Protein AF-A0A378ADL4-F1 (afdb_monomer)

InterPro domains:
  IPR013317 Chromosomal replication initiator protein DnaA, ATPAse domain [PF00308] (56-100)
  IPR027417 P-loop containing nucleoside triphosphate hydrolase [G3DSA:3.40.50.300] (43-100)

Secondary structure (DSSP, 8-state):
----PPPPP-----------------------------SSTTSPPPSS--------TT--SSSS---TTTHHHHHHHHHHHHSTTTSSSS-----STT--

Foldseek 3Di:
DDDDDDDDDDDDDDDDDDDDDDDDDDPPPDDDDPDPDPDPPPDPDPPDPPDDDPDDPCPDLVNDDDDPLCPVVSVQVVVCVVPPPPPPVVPDDDDDPPSD

Structure (mmCIF, N/CA/C/O backbone):
data_AF-A0A378ADL4-F1
#
_entry.id   AF-A0A378ADL4-F1
#
loop_
_atom_site.group_PDB
_atom_site.id
_atom_site.type_symbol
_atom_site.label_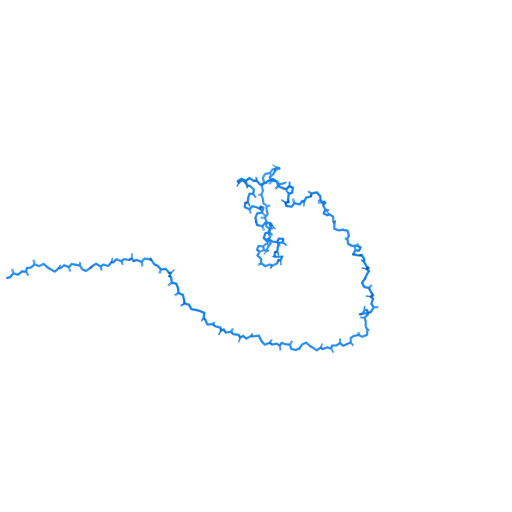atom_id
_atom_site.label_alt_id
_atom_site.label_comp_id
_atom_site.label_asym_id
_atom_site.label_entity_id
_atom_site.label_seq_id
_atom_site.pdbx_PDB_ins_code
_atom_site.Cartn_x
_atom_site.Cartn_y
_atom_site.Cartn_z
_atom_site.occupancy
_atom_site.B_iso_or_equiv
_atom_site.auth_seq_id
_atom_site.auth_comp_id
_atom_site.auth_asym_id
_atom_site.auth_atom_id
_atom_site.pdbx_PDB_model_num
ATOM 1 N N . MET A 1 1 ? -56.523 39.304 -37.766 1.00 47.41 1 MET A N 1
ATOM 2 C CA . MET A 1 1 ? -55.157 39.839 -37.954 1.00 47.41 1 MET A CA 1
ATOM 3 C C . MET A 1 1 ? -54.381 39.583 -36.670 1.00 47.41 1 MET A C 1
ATOM 5 O O . MET A 1 1 ? -54.644 40.254 -35.684 1.00 47.41 1 MET A O 1
ATOM 9 N N . GLY A 1 2 ? -53.542 38.545 -36.632 1.00 49.19 2 GLY A N 1
ATOM 10 C CA . GLY A 1 2 ? -52.842 38.108 -35.419 1.00 49.19 2 GLY A CA 1
ATOM 11 C C . GLY A 1 2 ? -51.339 38.087 -35.657 1.00 49.19 2 GLY A C 1
ATOM 12 O O . GLY A 1 2 ? -50.860 37.301 -36.467 1.00 49.19 2 GLY A O 1
ATOM 13 N N . ALA A 1 3 ? -50.613 38.971 -34.979 1.00 49.06 3 ALA A N 1
ATOM 14 C CA . ALA A 1 3 ? -49.160 39.042 -35.022 1.00 49.06 3 ALA A CA 1
ATOM 15 C C . ALA A 1 3 ? -48.575 38.484 -33.720 1.00 49.06 3 ALA A C 1
ATOM 17 O O . ALA A 1 3 ? -48.852 39.025 -32.649 1.00 49.06 3 ALA A O 1
ATOM 18 N N . LYS A 1 4 ? -47.779 37.413 -33.846 1.00 54.12 4 LYS A N 1
ATOM 19 C CA . LYS A 1 4 ? -46.604 37.041 -33.029 1.00 54.12 4 LYS A CA 1
ATOM 20 C C . LYS A 1 4 ? -46.105 35.653 -33.476 1.00 54.12 4 LYS A C 1
ATOM 22 O O . LYS A 1 4 ? -46.796 34.671 -33.212 1.00 54.12 4 LYS A O 1
ATOM 27 N N . PRO A 1 5 ? -44.936 35.527 -34.129 1.00 53.88 5 PRO A N 1
ATOM 28 C CA . PRO A 1 5 ? -44.301 34.227 -34.308 1.00 53.88 5 PRO A CA 1
ATOM 29 C C . PRO A 1 5 ? -43.555 33.836 -33.023 1.00 53.88 5 PRO A C 1
ATOM 31 O O . PRO A 1 5 ? -42.659 34.542 -32.560 1.00 53.88 5 PRO A O 1
ATOM 34 N N . ALA A 1 6 ? -43.973 32.719 -32.426 1.00 45.88 6 ALA A N 1
ATOM 35 C CA . ALA A 1 6 ? -43.337 32.106 -31.270 1.00 45.88 6 ALA A CA 1
ATOM 36 C C . ALA A 1 6 ? -41.986 31.492 -31.672 1.00 45.88 6 ALA A C 1
ATOM 38 O O . ALA A 1 6 ? -41.913 30.668 -32.582 1.00 45.88 6 ALA A O 1
ATOM 39 N N . SER A 1 7 ? -40.927 31.916 -30.982 1.00 51.62 7 SER A N 1
ATOM 40 C CA . SER A 1 7 ? -39.570 31.392 -31.129 1.00 51.62 7 SER A CA 1
ATOM 41 C C . SER A 1 7 ? -39.494 29.957 -30.601 1.00 51.62 7 SER A C 1
ATOM 43 O O . SER A 1 7 ? -39.925 29.660 -29.485 1.00 51.62 7 SER A O 1
ATOM 45 N N . SER A 1 8 ? -38.978 29.069 -31.445 1.00 49.75 8 SER A N 1
ATOM 46 C CA . SER A 1 8 ? -38.854 27.631 -31.237 1.00 49.75 8 SER A CA 1
ATOM 47 C C . SER A 1 8 ? -37.818 27.284 -30.165 1.00 49.75 8 SER A C 1
ATOM 49 O O . SER A 1 8 ? -36.668 27.715 -30.220 1.00 49.75 8 SER A O 1
ATOM 51 N N . LEU A 1 9 ? -38.243 26.445 -29.223 1.00 46.03 9 LEU A N 1
ATOM 52 C CA . LEU A 1 9 ? -37.463 25.839 -28.147 1.00 46.03 9 LEU A CA 1
ATOM 53 C C . LEU A 1 9 ? -36.319 24.967 -28.691 1.00 46.03 9 LEU A C 1
ATOM 55 O O . LEU A 1 9 ? -36.570 23.939 -29.315 1.00 46.03 9 LEU A O 1
ATOM 59 N N . GLN A 1 10 ? -35.075 25.309 -28.356 1.00 43.53 10 GLN A N 1
ATOM 60 C CA . GLN A 1 10 ? -33.935 24.397 -28.448 1.00 43.53 10 GLN A CA 1
ATOM 61 C C . GLN A 1 10 ? -33.512 24.034 -27.022 1.00 43.53 10 GLN A C 1
ATOM 63 O O . GLN A 1 10 ? -32.861 24.801 -26.318 1.00 43.53 10 GLN A O 1
ATOM 68 N N . LYS A 1 11 ? -33.985 22.872 -26.561 1.00 44.44 11 LYS A N 1
ATOM 69 C CA . LYS A 1 11 ? -33.671 22.297 -25.251 1.00 44.44 11 LYS A CA 1
ATOM 70 C C . LYS A 1 11 ? -32.555 21.273 -25.454 1.00 44.44 11 LYS A C 1
ATOM 72 O O . LYS A 1 11 ? -32.805 20.184 -25.960 1.00 44.44 11 LYS A O 1
ATOM 77 N N . GLY A 1 12 ? -31.328 21.647 -25.096 1.00 38.25 12 GLY A N 1
ATOM 78 C CA . GLY A 1 12 ? -30.202 20.723 -25.000 1.00 38.25 12 GLY A CA 1
ATOM 79 C C . GLY A 1 12 ? -30.440 19.742 -23.857 1.00 38.25 12 GLY A C 1
ATOM 80 O O . GLY A 1 12 ? -30.403 20.127 -22.691 1.00 38.25 12 GLY A O 1
ATOM 81 N N . ALA A 1 13 ? -30.714 18.486 -24.199 1.00 41.16 13 ALA A N 1
ATOM 82 C CA . ALA A 1 13 ? -30.723 17.372 -23.266 1.00 41.16 13 ALA A CA 1
ATOM 83 C C . ALA A 1 13 ? -29.481 16.521 -23.537 1.00 41.16 13 ALA A C 1
ATOM 85 O O . ALA A 1 13 ? -29.357 15.865 -24.568 1.00 41.16 13 ALA A O 1
ATOM 86 N N . VAL A 1 14 ? -28.548 16.586 -22.595 1.00 44.19 14 VAL A N 1
ATOM 87 C CA . VAL A 1 14 ? -27.433 15.658 -22.454 1.00 44.19 14 VAL A CA 1
ATOM 88 C C . VAL A 1 14 ? -27.970 14.269 -22.109 1.00 44.19 14 VAL A C 1
ATOM 90 O O . VAL A 1 14 ? -28.747 14.103 -21.170 1.00 44.19 14 VAL A O 1
ATOM 93 N N . SER A 1 15 ? -27.565 13.265 -22.878 1.00 47.91 15 SER A N 1
ATOM 94 C CA . SER A 1 15 ? -27.685 11.840 -22.558 1.00 47.91 15 SER A CA 1
ATOM 95 C C . SER A 1 15 ? -26.719 11.068 -23.457 1.00 47.91 15 SER A C 1
ATOM 97 O O . SER A 1 15 ? -26.839 11.169 -24.675 1.00 47.91 15 SER A O 1
ATOM 99 N N . PRO A 1 16 ? -25.794 10.267 -22.911 1.00 50.41 16 PRO A N 1
ATOM 100 C CA . PRO A 1 16 ? -25.250 9.130 -23.628 1.00 50.41 16 PRO A CA 1
ATOM 101 C C . PRO A 1 16 ? -25.794 7.862 -22.969 1.00 50.41 16 PRO A C 1
ATOM 103 O O . PRO A 1 16 ? -25.335 7.451 -21.905 1.00 50.41 16 PRO A O 1
ATOM 106 N N . ALA A 1 17 ? -26.799 7.252 -23.592 1.00 41.16 17 ALA A N 1
ATOM 107 C CA . ALA A 1 17 ? -27.294 5.944 -23.196 1.00 41.16 17 ALA A CA 1
ATOM 108 C C . ALA A 1 17 ? -27.403 5.027 -24.420 1.00 41.16 17 ALA A C 1
ATOM 110 O O . ALA A 1 17 ? -28.134 5.316 -25.360 1.00 41.16 17 ALA A O 1
ATOM 111 N N . ALA A 1 18 ? -26.716 3.892 -24.288 1.00 38.91 18 ALA A N 1
ATOM 112 C CA . ALA A 1 18 ? -27.040 2.580 -24.836 1.00 38.91 18 ALA A CA 1
ATOM 113 C C . ALA A 1 18 ? -26.661 2.217 -26.291 1.00 38.91 18 ALA A C 1
ATOM 115 O O . ALA A 1 18 ? -27.096 2.819 -27.263 1.00 38.91 18 ALA A O 1
ATOM 116 N N . ALA A 1 19 ? -25.985 1.059 -26.345 1.00 43.44 19 ALA A N 1
ATOM 117 C CA . ALA A 1 19 ? -26.084 -0.011 -27.340 1.00 43.44 19 ALA A CA 1
ATOM 118 C C . ALA A 1 19 ? -25.321 0.135 -28.670 1.00 43.44 19 ALA A C 1
ATOM 120 O O . ALA A 1 19 ? -25.795 0.747 -29.616 1.00 43.44 19 ALA A O 1
ATOM 121 N N . ALA A 1 20 ? -24.194 -0.577 -28.791 1.00 42.41 20 ALA A N 1
ATOM 122 C CA . ALA A 1 20 ? -24.121 -1.835 -29.552 1.00 42.41 20 ALA A CA 1
ATOM 123 C C . ALA A 1 20 ? -22.656 -2.277 -29.732 1.00 42.41 20 ALA A C 1
ATOM 125 O O . ALA A 1 20 ? -21.795 -1.507 -30.148 1.00 42.41 20 ALA A O 1
ATOM 126 N N . ILE A 1 21 ? -22.393 -3.546 -29.431 1.00 52.06 21 ILE A N 1
ATOM 127 C CA . ILE A 1 21 ? -21.163 -4.259 -29.783 1.00 52.06 21 ILE A CA 1
ATOM 128 C C . ILE A 1 21 ? -21.200 -4.518 -31.298 1.00 52.06 21 ILE A C 1
ATOM 130 O O . ILE A 1 21 ? -22.230 -4.984 -31.788 1.00 52.06 21 ILE A O 1
ATOM 134 N N . PRO A 1 22 ? -20.083 -4.348 -32.023 1.00 49.38 22 PRO A N 1
ATOM 135 C CA . PRO A 1 22 ? -19.780 -5.319 -33.062 1.00 49.38 22 PRO A CA 1
ATOM 136 C C . PRO A 1 22 ? -18.478 -6.054 -32.746 1.00 49.38 22 PRO A C 1
ATOM 138 O O . PRO A 1 22 ? -17.411 -5.474 -32.551 1.00 49.38 22 PRO A O 1
ATOM 141 N N . ALA A 1 23 ? -18.613 -7.376 -32.690 1.00 52.91 23 ALA A N 1
ATOM 142 C CA . ALA A 1 23 ? -17.522 -8.321 -32.692 1.00 52.91 23 ALA A CA 1
ATOM 143 C C . ALA A 1 23 ? -16.685 -8.132 -33.966 1.00 52.91 23 ALA A C 1
ATOM 145 O O . ALA A 1 23 ? -17.196 -8.268 -35.074 1.00 52.91 23 ALA A O 1
ATOM 146 N N . ALA A 1 24 ? -15.393 -7.865 -33.802 1.00 52.28 24 ALA A N 1
ATOM 147 C CA . ALA A 1 24 ? -14.403 -8.051 -34.854 1.00 52.28 24 ALA A CA 1
ATOM 148 C C . ALA A 1 24 ? -13.246 -8.868 -34.273 1.00 52.28 24 ALA A C 1
ATOM 150 O O . ALA A 1 24 ? -12.279 -8.355 -33.714 1.00 52.28 24 ALA A O 1
ATOM 151 N N . GLN A 1 25 ? -13.427 -10.183 -34.360 1.00 56.72 25 GLN A N 1
ATOM 152 C CA . GLN A 1 25 ? -12.430 -11.205 -34.097 1.00 56.72 25 GLN A CA 1
ATOM 153 C C . GLN A 1 25 ? -11.377 -11.165 -35.209 1.00 56.72 25 GLN A C 1
ATOM 155 O O . GLN A 1 25 ? -11.706 -11.432 -36.360 1.00 56.72 25 GLN A O 1
ATOM 160 N N . VAL A 1 26 ? -10.111 -10.923 -34.867 1.00 51.75 26 VAL A N 1
ATOM 161 C CA . VAL A 1 26 ? -8.972 -11.392 -35.673 1.00 51.75 26 VAL A CA 1
ATOM 162 C C . VAL A 1 26 ? -7.890 -11.892 -34.717 1.00 51.75 26 VAL A C 1
ATOM 164 O O . VAL A 1 26 ? -6.888 -11.232 -34.460 1.00 51.75 26 VAL A O 1
ATOM 167 N N . GLN A 1 27 ? -8.112 -13.074 -34.143 1.00 54.44 27 GLN A N 1
ATOM 168 C CA . GLN A 1 27 ? -7.020 -13.872 -33.591 1.00 54.44 27 GLN A CA 1
ATOM 169 C C . GLN A 1 27 ? -6.437 -14.694 -34.739 1.00 54.44 27 GLN A C 1
ATOM 171 O O . GLN A 1 27 ? -6.874 -15.810 -35.010 1.00 54.44 27 GLN A O 1
ATOM 176 N N . THR A 1 28 ? -5.450 -14.136 -35.438 1.00 51.06 28 THR A N 1
ATOM 177 C CA . THR A 1 28 ? -4.555 -14.949 -36.265 1.00 51.06 28 THR A CA 1
ATOM 178 C C . THR A 1 28 ? -3.705 -15.778 -35.312 1.00 51.06 28 THR A C 1
ATOM 180 O O . THR A 1 28 ? -2.736 -15.288 -34.731 1.00 51.06 28 THR A O 1
ATOM 183 N N . ALA A 1 29 ? -4.099 -17.034 -35.115 1.00 58.75 29 ALA A N 1
ATOM 184 C CA . ALA A 1 29 ? -3.297 -18.024 -34.418 1.00 58.75 29 ALA A CA 1
ATOM 185 C C . ALA A 1 29 ? -1.978 -18.215 -35.181 1.00 58.75 29 ALA A C 1
ATOM 187 O O . ALA A 1 29 ? -1.930 -18.840 -36.241 1.00 58.75 29 ALA A O 1
ATOM 188 N N . ARG A 1 30 ? -0.886 -17.655 -34.654 1.00 57.56 30 ARG A N 1
ATOM 189 C CA . ARG A 1 30 ? 0.460 -17.974 -35.126 1.00 57.56 30 ARG A CA 1
ATOM 190 C C . ARG A 1 30 ? 0.826 -19.336 -34.550 1.00 57.56 30 ARG A C 1
ATOM 192 O O . ARG A 1 30 ? 1.172 -19.433 -33.377 1.00 57.56 30 ARG A O 1
ATOM 199 N N . ALA A 1 31 ? 0.723 -20.380 -35.370 1.00 59.34 31 ALA A N 1
ATOM 200 C CA . ALA A 1 31 ? 1.250 -21.698 -35.044 1.00 59.34 31 ALA A CA 1
ATOM 201 C C . ALA A 1 31 ? 2.739 -21.563 -34.681 1.00 59.34 31 ALA A C 1
ATOM 203 O O . ALA A 1 31 ? 3.561 -21.163 -35.508 1.00 59.34 31 ALA A O 1
ATOM 204 N N . ALA A 1 32 ? 3.069 -21.826 -33.418 1.00 62.03 32 ALA A N 1
ATOM 205 C CA . ALA A 1 32 ? 4.447 -21.898 -32.960 1.00 62.03 32 ALA A CA 1
ATOM 206 C C . ALA A 1 32 ? 5.061 -23.215 -33.467 1.00 62.03 32 ALA A C 1
ATOM 208 O O . ALA A 1 32 ? 4.426 -24.261 -33.322 1.00 62.03 32 ALA A O 1
ATOM 209 N N . PRO A 1 33 ? 6.268 -23.212 -34.061 1.00 58.88 33 PRO A N 1
ATOM 210 C CA . PRO A 1 33 ? 6.934 -24.455 -34.417 1.00 58.88 33 PRO A CA 1
ATOM 211 C C . PRO A 1 33 ? 7.349 -25.185 -33.134 1.00 58.88 33 PRO A C 1
ATOM 213 O O . PRO A 1 33 ? 8.119 -24.654 -32.332 1.00 58.88 33 PRO A O 1
ATOM 216 N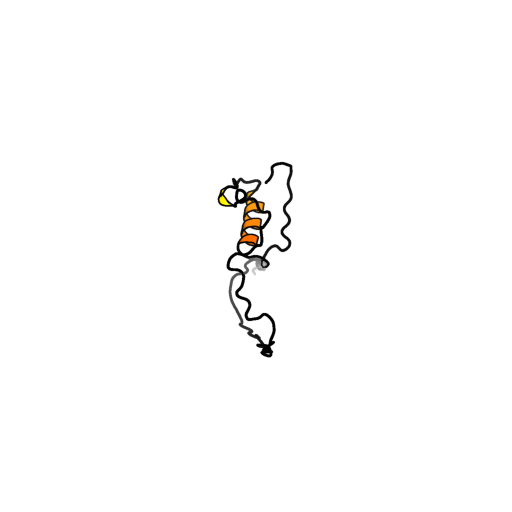 N . THR A 1 34 ? 6.852 -26.408 -32.938 1.00 59.88 34 THR A N 1
ATOM 217 C CA . THR A 1 34 ? 7.341 -27.313 -31.893 1.00 59.88 34 THR A CA 1
ATOM 218 C C . THR A 1 34 ? 8.754 -27.756 -32.256 1.00 59.88 34 THR A C 1
ATOM 220 O O . THR A 1 34 ? 8.968 -28.743 -32.954 1.00 59.88 34 THR A O 1
ATOM 223 N N . ILE A 1 35 ? 9.737 -26.992 -31.794 1.00 61.88 35 ILE A N 1
ATOM 224 C CA . ILE A 1 35 ? 11.131 -27.415 -31.757 1.00 61.88 35 ILE A CA 1
ATOM 225 C C . ILE A 1 35 ? 11.274 -28.265 -30.495 1.00 61.88 35 ILE A C 1
ATOM 227 O O . ILE A 1 35 ? 11.328 -27.731 -29.389 1.00 61.88 35 ILE A O 1
ATOM 231 N N . VAL A 1 36 ? 11.317 -29.589 -30.654 1.00 59.81 36 VAL A N 1
ATOM 232 C CA . VAL A 1 36 ? 11.722 -30.498 -29.574 1.00 59.81 36 VAL A CA 1
ATOM 233 C C . VAL A 1 36 ? 13.231 -30.337 -29.411 1.00 59.81 36 VAL A C 1
ATOM 235 O O . VAL A 1 36 ? 14.016 -30.877 -30.191 1.00 59.81 36 VAL A O 1
ATOM 238 N N . ARG A 1 37 ? 13.644 -29.507 -28.452 1.00 64.00 37 ARG A N 1
ATOM 239 C CA . ARG A 1 37 ? 15.056 -29.318 -28.113 1.00 64.00 37 ARG A CA 1
ATOM 240 C C . ARG A 1 37 ? 15.463 -30.472 -27.193 1.00 64.00 37 ARG A C 1
ATOM 242 O O . ARG A 1 37 ? 14.811 -30.676 -26.179 1.00 64.00 37 ARG A O 1
ATOM 249 N N . PRO A 1 38 ? 16.536 -31.224 -27.477 1.00 63.53 38 PRO A N 1
ATOM 250 C CA . PRO A 1 38 ? 17.131 -32.078 -26.463 1.00 63.53 38 PRO A CA 1
ATOM 251 C C . PRO A 1 38 ? 17.922 -31.165 -25.518 1.00 63.53 38 PRO A C 1
ATOM 253 O O . PRO A 1 38 ? 19.102 -30.902 -25.741 1.00 63.53 38 PRO A O 1
ATOM 256 N N . GLY A 1 39 ? 17.263 -30.592 -24.512 1.00 62.16 39 GLY A N 1
ATOM 257 C CA . GLY A 1 39 ? 17.932 -29.677 -23.590 1.00 62.16 39 GLY A CA 1
ATOM 258 C C . GLY A 1 39 ? 17.098 -29.365 -22.362 1.00 62.16 39 GLY A C 1
ATOM 259 O O . GLY A 1 39 ? 16.080 -28.714 -22.480 1.00 62.16 39 GLY A O 1
ATOM 260 N N . TRP A 1 40 ? 17.558 -29.803 -21.188 1.00 61.47 40 TRP A N 1
ATOM 261 C CA . TRP A 1 40 ? 17.062 -29.447 -19.844 1.00 61.47 40 TRP A CA 1
ATOM 262 C C . TRP A 1 40 ? 15.552 -29.595 -19.545 1.00 61.47 40 TRP A C 1
ATOM 264 O O . TRP A 1 40 ? 15.164 -29.434 -18.392 1.00 61.47 40 TRP A O 1
ATOM 274 N N . ASP A 1 41 ? 14.719 -29.997 -20.505 1.00 68.19 41 ASP A N 1
ATOM 275 C CA . ASP A 1 41 ? 13.262 -30.149 -20.359 1.00 68.19 41 ASP A CA 1
ATOM 276 C C . ASP A 1 41 ? 12.845 -31.340 -19.462 1.00 68.19 41 ASP A C 1
ATOM 278 O O . ASP A 1 41 ? 11.664 -31.537 -19.194 1.00 68.19 41 ASP A O 1
ATOM 282 N N . ASN A 1 42 ? 13.807 -32.138 -18.978 1.00 64.44 42 ASN A N 1
ATOM 283 C CA . ASN A 1 42 ? 13.595 -33.243 -18.033 1.00 64.44 42 ASN A CA 1
ATOM 284 C C . ASN A 1 42 ? 14.436 -33.072 -16.756 1.00 64.44 42 ASN A C 1
ATOM 286 O O . ASN A 1 42 ? 15.052 -34.011 -16.253 1.00 64.44 42 ASN A O 1
ATOM 290 N N . VAL A 1 4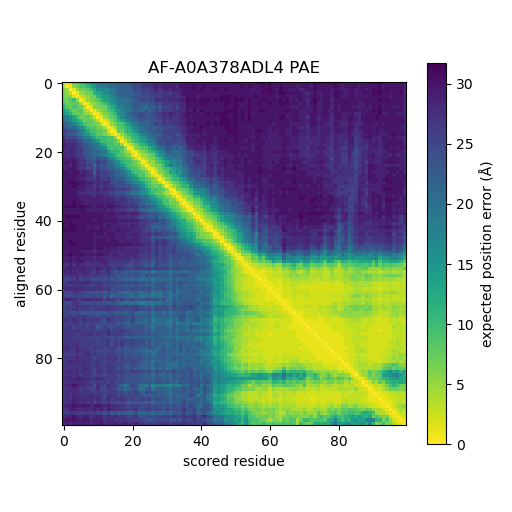3 ? 14.519 -31.841 -16.254 1.00 65.12 43 VAL A N 1
ATOM 291 C CA . VAL A 1 43 ? 14.927 -31.602 -14.869 1.00 65.12 43 VAL A CA 1
ATOM 292 C C . VAL A 1 43 ? 13.634 -31.439 -14.073 1.00 65.12 43 VAL A C 1
ATOM 294 O O . VAL A 1 43 ? 12.903 -30.480 -14.335 1.00 65.12 43 VAL A O 1
ATOM 297 N N . PRO A 1 44 ? 13.302 -32.349 -13.136 1.00 67.69 44 PRO A N 1
ATOM 298 C CA . PRO A 1 44 ? 12.213 -32.099 -12.208 1.00 67.69 44 PRO A CA 1
ATOM 299 C C . PRO A 1 44 ? 12.490 -30.751 -11.548 1.00 67.69 44 PRO A C 1
ATOM 301 O O . PRO A 1 44 ? 13.554 -30.567 -10.950 1.00 67.69 44 PRO A O 1
ATOM 304 N N . ALA A 1 45 ? 11.574 -29.794 -11.717 1.00 65.75 45 ALA A N 1
ATOM 305 C CA . ALA A 1 45 ? 11.663 -28.524 -11.017 1.00 65.75 45 ALA A CA 1
ATOM 306 C C . ALA A 1 45 ? 11.898 -28.839 -9.529 1.00 65.75 45 ALA A C 1
ATOM 308 O O . ALA A 1 45 ? 11.182 -29.693 -8.993 1.00 65.75 45 ALA A O 1
ATOM 309 N N . PRO A 1 46 ? 12.911 -28.238 -8.874 1.00 64.31 46 PRO A N 1
ATOM 310 C CA . PRO A 1 46 ? 13.123 -28.436 -7.449 1.00 64.31 46 PRO A CA 1
ATOM 311 C C . PRO A 1 46 ? 11.785 -28.268 -6.728 1.00 64.31 46 PRO A C 1
ATOM 313 O O . PRO A 1 46 ? 11.100 -27.268 -6.936 1.00 64.31 46 PRO A O 1
ATOM 316 N N . ALA A 1 47 ? 11.397 -29.268 -5.931 1.00 66.12 47 ALA A N 1
ATOM 317 C CA . ALA A 1 47 ? 10.080 -29.355 -5.289 1.00 66.12 47 ALA A CA 1
ATOM 318 C C . ALA A 1 47 ? 9.768 -28.175 -4.349 1.00 66.12 47 ALA A C 1
ATOM 320 O O . ALA A 1 47 ? 8.645 -28.025 -3.883 1.00 66.12 47 ALA A O 1
ATOM 321 N N . GLU A 1 48 ? 10.751 -27.318 -4.105 1.00 65.94 48 GLU A N 1
ATOM 322 C CA . GLU A 1 48 ? 10.633 -26.093 -3.346 1.00 65.94 48 GLU A CA 1
ATOM 323 C C . GLU A 1 48 ? 11.305 -24.984 -4.161 1.00 65.94 48 GLU A C 1
ATOM 325 O O . GLU A 1 48 ? 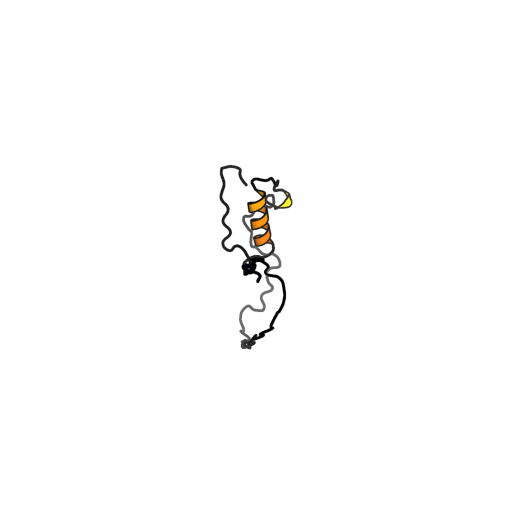12.482 -25.127 -4.522 1.00 65.94 48 GLU A O 1
ATOM 330 N N . PRO A 1 49 ? 10.625 -23.862 -4.452 1.00 63.66 49 PRO A N 1
ATOM 331 C CA . PRO A 1 49 ? 11.326 -22.699 -4.951 1.00 63.66 49 PRO A CA 1
ATOM 332 C C . PRO A 1 49 ? 12.343 -22.279 -3.883 1.00 63.66 49 PRO A C 1
ATOM 334 O O . PRO A 1 49 ? 11.992 -21.682 -2.868 1.00 63.66 49 PRO A O 1
ATOM 337 N N . THR A 1 50 ? 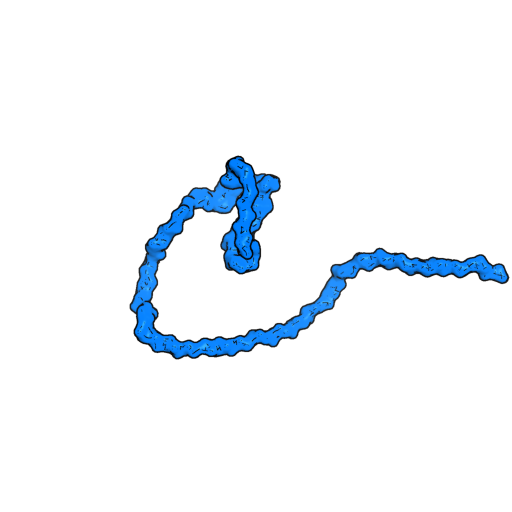13.634 -22.509 -4.131 1.00 66.50 50 THR A N 1
ATOM 338 C CA . THR A 1 50 ? 14.757 -21.911 -3.381 1.00 66.50 50 THR A CA 1
ATOM 339 C C . THR A 1 50 ? 14.842 -20.388 -3.581 1.00 66.50 50 THR A C 1
ATOM 341 O O . THR A 1 50 ? 15.896 -19.779 -3.415 1.00 66.50 50 THR A O 1
ATOM 344 N N . TYR A 1 51 ? 13.734 -19.744 -3.951 1.00 68.06 51 TYR A N 1
ATOM 345 C CA . TYR A 1 51 ? 13.596 -18.306 -4.044 1.00 68.06 51 TYR A CA 1
ATOM 346 C C . TYR A 1 51 ? 13.071 -17.774 -2.710 1.00 68.06 51 TYR A C 1
ATOM 348 O O . TYR A 1 51 ? 11.879 -17.815 -2.409 1.00 68.06 51 TYR A O 1
ATOM 356 N N . ARG A 1 52 ? 13.988 -17.268 -1.884 1.00 72.31 52 ARG A N 1
ATOM 357 C CA . ARG A 1 52 ? 13.644 -16.504 -0.683 1.00 72.31 52 ARG A CA 1
ATOM 358 C C . ARG A 1 52 ? 13.297 -15.079 -1.113 1.00 72.31 52 ARG A C 1
ATOM 360 O O . ARG A 1 52 ? 14.179 -14.239 -1.262 1.00 72.31 52 ARG A O 1
ATOM 367 N N . SER A 1 53 ? 12.014 -14.796 -1.318 1.00 75.62 53 SER A N 1
ATOM 368 C CA . SER A 1 53 ? 11.533 -13.419 -1.447 1.00 75.62 53 SER A CA 1
ATOM 369 C C . SER A 1 53 ? 11.821 -12.670 -0.140 1.00 75.62 53 SER A C 1
ATOM 371 O O . SER A 1 53 ? 11.371 -13.110 0.916 1.00 75.62 53 SER A O 1
ATOM 373 N N . ASN A 1 54 ? 12.544 -11.544 -0.184 1.00 85.75 54 ASN A N 1
ATOM 374 C CA . ASN A 1 54 ? 12.864 -10.702 0.985 1.00 85.75 54 ASN A CA 1
ATOM 375 C C . ASN A 1 54 ? 11.641 -9.905 1.502 1.00 85.75 54 ASN A C 1
ATOM 377 O O . ASN A 1 54 ? 11.741 -8.740 1.882 1.00 85.75 54 ASN A O 1
ATOM 381 N N . VAL A 1 55 ? 10.457 -10.512 1.448 1.00 87.06 55 VAL A N 1
ATOM 382 C CA . VAL A 1 55 ? 9.181 -9.925 1.848 1.00 87.06 55 VAL A CA 1
ATOM 383 C C . VAL A 1 55 ? 8.893 -10.347 3.281 1.00 87.06 55 VAL A C 1
ATOM 385 O O . VAL A 1 55 ? 8.975 -11.524 3.628 1.00 87.06 55 VAL A O 1
ATOM 388 N N . ASN A 1 56 ? 8.540 -9.382 4.126 1.00 88.44 56 ASN A N 1
ATOM 389 C CA . ASN A 1 56 ? 8.120 -9.671 5.487 1.00 88.44 56 ASN A CA 1
ATOM 390 C C . ASN A 1 56 ? 6.692 -10.234 5.483 1.00 88.44 56 ASN A C 1
ATOM 392 O O . ASN A 1 56 ? 5.756 -9.534 5.104 1.00 88.44 56 ASN A O 1
ATOM 396 N N . VAL A 1 57 ? 6.511 -11.459 5.981 1.00 89.38 57 VAL A N 1
ATOM 397 C CA . VAL A 1 57 ? 5.198 -12.131 6.062 1.00 89.38 57 VAL A CA 1
ATOM 398 C C . VAL A 1 57 ? 4.172 -11.387 6.920 1.00 89.38 57 VAL A C 1
ATOM 400 O O . VAL A 1 57 ? 2.981 -11.657 6.825 1.00 89.38 57 VAL A O 1
ATOM 403 N N . LYS A 1 58 ? 4.610 -10.440 7.759 1.00 90.94 58 LYS A N 1
ATOM 404 C CA . LYS A 1 58 ? 3.707 -9.602 8.561 1.00 90.94 58 LYS A CA 1
ATOM 405 C C . LYS A 1 58 ? 3.004 -8.521 7.735 1.00 90.94 58 LYS A C 1
ATOM 407 O O . LYS A 1 58 ? 1.956 -8.036 8.158 1.00 90.94 58 LYS A O 1
ATOM 412 N N . HIS A 1 59 ? 3.576 -8.128 6.595 1.00 90.44 59 HIS A N 1
ATOM 413 C CA . HIS A 1 59 ? 3.070 -7.040 5.758 1.00 90.44 59 HIS A CA 1
ATOM 414 C C . HIS A 1 59 ? 2.045 -7.587 4.758 1.00 90.44 59 HIS A C 1
ATOM 416 O O . HIS A 1 59 ? 2.335 -7.774 3.578 1.00 90.44 59 HIS A O 1
ATOM 422 N N . THR A 1 60 ? 0.843 -7.875 5.251 1.00 91.75 60 THR A N 1
ATOM 423 C CA . THR A 1 60 ? -0.299 -8.328 4.448 1.00 91.75 60 THR A CA 1
ATOM 424 C C . THR A 1 60 ? -1.370 -7.243 4.376 1.00 91.75 60 THR A C 1
ATOM 426 O O . THR A 1 60 ? -1.443 -6.362 5.232 1.00 91.75 60 THR A O 1
ATOM 429 N N . PHE A 1 61 ? -2.237 -7.316 3.364 1.00 91.94 61 PHE A N 1
ATOM 430 C CA . PHE A 1 61 ? -3.360 -6.383 3.229 1.00 91.94 61 PHE A CA 1
ATOM 431 C C . PHE A 1 61 ? -4.363 -6.484 4.386 1.00 91.94 61 PHE A C 1
ATOM 433 O O . PHE A 1 61 ? -5.012 -5.486 4.702 1.00 91.94 61 PHE A O 1
ATOM 440 N N . ASP A 1 62 ? -4.486 -7.659 5.007 1.00 92.56 62 ASP A N 1
ATOM 441 C CA . ASP A 1 62 ? -5.386 -7.914 6.139 1.00 92.56 62 ASP A CA 1
ATOM 442 C C . ASP A 1 62 ? -4.927 -7.213 7.422 1.00 92.56 62 ASP A C 1
ATOM 444 O O . ASP A 1 62 ? -5.750 -6.703 8.176 1.00 92.56 62 ASP A O 1
ATOM 448 N N . ASN A 1 63 ? -3.610 -7.125 7.642 1.00 92.25 63 ASN A N 1
ATOM 449 C CA . ASN A 1 63 ? -3.033 -6.446 8.806 1.00 92.25 63 ASN A CA 1
ATOM 450 C C . ASN A 1 63 ? -2.903 -4.925 8.613 1.00 92.25 63 ASN A C 1
ATOM 452 O O . ASN A 1 63 ? -2.512 -4.214 9.539 1.00 92.25 63 ASN A O 1
ATOM 456 N N . PHE A 1 64 ? -3.200 -4.415 7.416 1.00 92.31 64 PHE A N 1
ATOM 457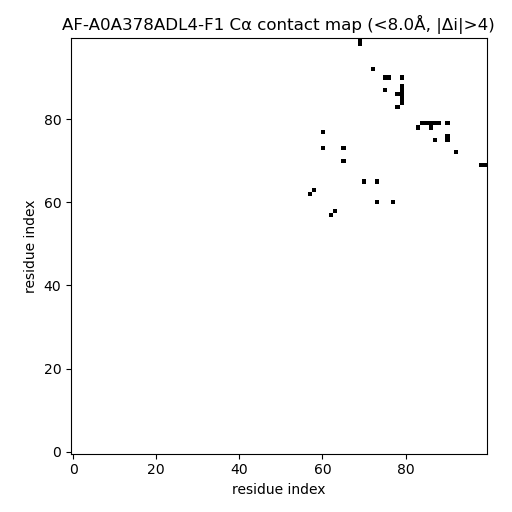 C CA . PHE A 1 64 ? -3.121 -2.994 7.109 1.00 92.31 64 PHE A CA 1
ATOM 458 C C . PHE A 1 64 ? -4.434 -2.289 7.461 1.00 92.31 64 PHE A C 1
ATOM 460 O O . PHE A 1 64 ? -5.470 -2.521 6.834 1.00 92.31 64 PHE A O 1
ATOM 467 N N . VAL A 1 65 ? -4.380 -1.402 8.456 1.00 92.25 65 VAL A N 1
ATOM 468 C CA . VAL A 1 65 ? -5.548 -0.643 8.916 1.00 92.25 65 VAL A CA 1
ATOM 469 C C . VAL A 1 65 ? -5.910 0.434 7.893 1.00 92.25 65 VAL A C 1
ATOM 471 O O . VAL A 1 65 ? -5.134 1.352 7.627 1.00 92.25 65 VAL A O 1
ATOM 474 N N . GLU A 1 66 ? -7.111 0.338 7.326 1.00 90.19 66 GLU A N 1
ATOM 475 C CA . GLU A 1 66 ? -7.640 1.320 6.379 1.00 90.19 66 GLU A CA 1
ATOM 476 C C . GLU A 1 66 ? -8.272 2.529 7.090 1.00 90.19 66 GLU A C 1
ATOM 478 O O . GLU A 1 66 ? -8.935 2.413 8.119 1.00 90.19 66 GLU A O 1
ATOM 483 N N . GLY A 1 67 ? -8.107 3.701 6.487 1.00 91.75 67 GLY A N 1
ATOM 484 C CA . GLY A 1 67 ? -8.784 4.944 6.811 1.00 91.75 67 GLY A CA 1
ATOM 485 C C . GLY A 1 67 ? -8.884 5.844 5.576 1.00 91.75 67 GLY A C 1
ATOM 486 O O . GLY A 1 67 ? -8.318 5.566 4.521 1.00 91.75 67 GLY A O 1
ATOM 487 N N . LYS A 1 68 ? -9.576 6.981 5.701 1.00 91.81 68 LYS A N 1
ATOM 488 C CA . LYS A 1 68 ? -9.848 7.890 4.565 1.00 91.81 68 LYS A CA 1
ATOM 489 C C . LYS A 1 68 ? -8.586 8.361 3.824 1.00 91.81 68 LYS A C 1
ATOM 491 O O . LYS A 1 68 ? -8.642 8.607 2.628 1.00 91.81 68 LYS A O 1
ATOM 496 N N . SER A 1 69 ? -7.462 8.482 4.533 1.00 90.62 69 SER A N 1
ATOM 497 C CA . SER A 1 69 ? -6.185 8.948 3.975 1.00 90.6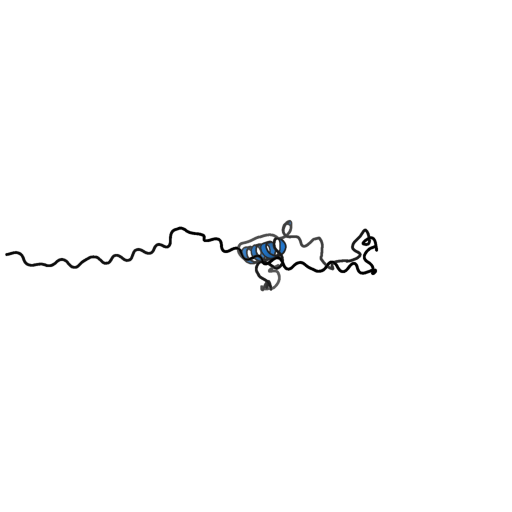2 69 SER A CA 1
ATOM 498 C C . SER A 1 69 ? -5.474 7.892 3.114 1.00 90.62 69 SER A C 1
ATOM 500 O O . SER A 1 69 ? -4.822 8.234 2.133 1.00 90.62 69 SER A O 1
ATOM 502 N N . ASN A 1 70 ? -5.609 6.602 3.449 1.00 93.25 70 ASN A N 1
ATOM 503 C CA . ASN A 1 70 ? -4.862 5.512 2.806 1.00 93.25 70 ASN A CA 1
ATOM 504 C C . ASN A 1 70 ? -5.742 4.583 1.947 1.00 93.25 70 ASN A C 1
ATOM 506 O O . ASN A 1 70 ? -5.208 3.736 1.231 1.00 93.25 70 ASN A O 1
ATOM 510 N N . GLN A 1 71 ? -7.068 4.762 1.973 1.00 93.56 71 GLN A N 1
ATOM 511 C CA . GLN A 1 71 ? -8.036 3.947 1.237 1.00 93.56 71 GLN A CA 1
ATOM 512 C C . GLN A 1 71 ? -7.706 3.851 -0.257 1.00 93.56 71 GLN A C 1
ATOM 514 O O . GLN A 1 71 ? -7.691 2.758 -0.819 1.00 93.56 71 GLN A O 1
ATOM 519 N N . LEU A 1 72 ? -7.387 4.982 -0.895 1.00 92.75 72 LEU A N 1
ATOM 520 C CA . LEU A 1 72 ? -7.061 5.006 -2.321 1.00 92.75 72 LEU A CA 1
ATOM 521 C C . LEU A 1 72 ? -5.782 4.210 -2.626 1.00 92.75 72 LEU A C 1
ATOM 523 O O . LEU A 1 72 ? -5.763 3.397 -3.548 1.00 92.75 72 LEU A O 1
ATOM 527 N N . ALA A 1 73 ? -4.732 4.413 -1.826 1.00 93.44 73 ALA A N 1
ATOM 528 C CA . ALA A 1 73 ? -3.459 3.710 -1.966 1.00 93.44 73 ALA A CA 1
ATOM 529 C C . ALA A 1 73 ? -3.620 2.194 -1.769 1.00 93.44 73 ALA A C 1
ATOM 531 O O . ALA A 1 73 ? -3.124 1.410 -2.579 1.00 93.44 73 ALA A O 1
ATOM 532 N N . ARG A 1 74 ? -4.365 1.780 -0.734 1.00 93.19 74 ARG A N 1
ATOM 533 C CA . ARG A 1 74 ? -4.658 0.371 -0.439 1.00 93.19 74 ARG A CA 1
ATOM 534 C C . ARG A 1 74 ? -5.437 -0.287 -1.575 1.00 93.19 74 ARG A C 1
ATOM 536 O O . ARG A 1 74 ? -5.067 -1.376 -2.004 1.00 93.19 74 ARG A O 1
ATOM 543 N N . ALA A 1 75 ? -6.479 0.376 -2.079 1.00 93.06 75 ALA A N 1
ATOM 544 C CA . ALA A 1 75 ? -7.296 -0.137 -3.175 1.00 93.06 75 ALA A CA 1
ATOM 545 C C . ALA A 1 75 ? -6.480 -0.295 -4.469 1.00 93.06 75 ALA A C 1
ATOM 547 O O . ALA A 1 75 ? -6.550 -1.341 -5.113 1.00 93.06 75 ALA A O 1
ATOM 548 N N . ALA A 1 76 ? -5.653 0.697 -4.814 1.00 92.31 76 ALA A N 1
ATOM 549 C CA . ALA A 1 76 ? -4.771 0.623 -5.977 1.00 92.31 76 ALA A CA 1
ATOM 550 C C . ALA A 1 76 ? -3.741 -0.512 -5.843 1.00 92.31 76 ALA A C 1
ATOM 552 O O . ALA A 1 76 ? -3.588 -1.319 -6.760 1.00 92.31 76 ALA A O 1
ATOM 553 N N . ALA A 1 77 ? -3.085 -0.623 -4.683 1.00 92.88 77 ALA A N 1
ATOM 554 C CA . ALA A 1 77 ? -2.145 -1.707 -4.400 1.00 92.88 77 ALA A CA 1
ATOM 555 C C . ALA A 1 77 ? -2.815 -3.084 -4.477 1.00 92.88 77 ALA A C 1
ATOM 557 O O . ALA A 1 77 ? -2.233 -4.023 -5.022 1.00 92.88 77 ALA A O 1
ATOM 558 N N . ARG A 1 78 ? -4.056 -3.197 -3.990 1.00 93.06 78 ARG A N 1
ATOM 559 C CA . ARG A 1 78 ? -4.822 -4.438 -4.067 1.00 93.06 78 ARG A CA 1
ATOM 560 C C . ARG A 1 78 ? -5.158 -4.814 -5.508 1.00 93.06 78 ARG A C 1
ATOM 562 O O . ARG A 1 78 ? -4.934 -5.955 -5.893 1.00 93.06 78 ARG A O 1
ATOM 569 N N . GLN A 1 79 ? -5.600 -3.856 -6.319 1.00 91.88 79 GLN A N 1
ATOM 570 C CA . GLN A 1 79 ? -5.918 -4.094 -7.728 1.00 91.88 79 GLN A CA 1
ATOM 571 C C . GLN A 1 79 ? -4.706 -4.604 -8.522 1.00 91.88 79 GLN A C 1
ATOM 573 O O . GLN A 1 79 ? -4.849 -5.496 -9.358 1.00 91.88 79 GLN A O 1
ATOM 578 N N . VAL A 1 80 ? -3.519 -4.053 -8.254 1.00 92.56 80 VAL A N 1
ATOM 579 C CA . VAL A 1 80 ? -2.263 -4.487 -8.888 1.00 92.56 80 VAL A CA 1
ATOM 580 C C . VAL A 1 80 ? -1.840 -5.871 -8.398 1.00 92.56 80 VAL A C 1
ATOM 582 O O . VAL A 1 80 ? -1.344 -6.665 -9.193 1.00 92.56 80 VAL A O 1
ATOM 585 N N . ALA A 1 81 ? -2.056 -6.179 -7.117 1.00 91.31 81 ALA A N 1
ATOM 586 C CA . ALA A 1 81 ? -1.779 -7.502 -6.563 1.00 91.31 81 ALA A CA 1
ATOM 587 C C . ALA A 1 81 ? -2.718 -8.583 -7.128 1.00 91.31 81 ALA A C 1
ATOM 589 O O . ALA A 1 81 ? -2.257 -9.679 -7.435 1.00 91.31 81 ALA A O 1
ATOM 590 N N . ASP A 1 82 ? -4.008 -8.272 -7.296 1.00 91.75 82 ASP A N 1
ATOM 591 C CA . ASP A 1 82 ? -5.005 -9.207 -7.831 1.00 91.75 82 ASP A CA 1
ATOM 592 C C . ASP A 1 82 ? -4.873 -9.383 -9.362 1.00 91.75 82 ASP A C 1
ATOM 594 O O . ASP A 1 82 ? -5.141 -10.463 -9.882 1.00 91.75 82 ASP A O 1
ATOM 598 N N . ASN A 1 83 ? -4.441 -8.348 -10.098 1.00 90.38 83 ASN A N 1
ATOM 599 C CA . ASN A 1 83 ? -4.244 -8.387 -11.555 1.00 90.38 83 ASN A CA 1
ATOM 600 C C . ASN A 1 83 ? -2.882 -7.783 -11.958 1.00 90.38 83 ASN A C 1
ATOM 602 O O . ASN A 1 83 ? -2.830 -6.658 -12.482 1.00 90.38 83 ASN A O 1
ATOM 606 N N . PRO A 1 84 ? -1.769 -8.509 -11.743 1.00 87.50 84 PRO A N 1
ATOM 607 C CA . PRO A 1 84 ? -0.436 -7.990 -12.023 1.00 87.50 84 PRO A CA 1
ATOM 608 C C . PRO A 1 84 ? -0.242 -7.734 -13.523 1.00 87.50 84 PRO A C 1
ATOM 610 O O . PRO A 1 84 ? -0.522 -8.587 -14.362 1.00 87.50 84 PRO A O 1
ATOM 613 N N . GLY A 1 85 ? 0.249 -6.542 -13.869 1.00 81.06 85 GLY A N 1
ATOM 614 C CA . GLY A 1 85 ? 0.546 -6.149 -15.253 1.00 81.06 85 GLY A CA 1
ATOM 615 C C . GLY A 1 85 ? -0.653 -5.671 -16.081 1.00 81.06 85 GLY A C 1
ATOM 616 O O . GLY A 1 85 ? -0.444 -5.203 -17.197 1.00 81.06 85 GLY A O 1
ATOM 617 N N . GLY A 1 86 ? -1.879 -5.740 -15.550 1.00 79.12 86 GLY A N 1
ATOM 618 C CA . GLY A 1 86 ? -3.081 -5.252 -16.234 1.00 79.12 86 GLY A CA 1
ATOM 619 C C . GLY A 1 86 ? -3.336 -3.760 -16.013 1.00 79.12 86 GLY A C 1
ATOM 620 O O . GLY A 1 86 ? -3.325 -2.971 -16.954 1.00 79.12 86 GLY A O 1
ATOM 621 N N . ALA A 1 87 ? -3.568 -3.368 -14.759 1.00 68.25 87 ALA A N 1
ATOM 622 C CA . ALA A 1 87 ? -3.848 -1.986 -14.373 1.00 68.25 87 ALA A CA 1
ATOM 623 C C . ALA A 1 87 ? -2.691 -1.404 -13.548 1.00 68.25 87 ALA A C 1
ATOM 625 O O . ALA A 1 87 ? -2.044 -2.132 -12.802 1.00 68.25 87 ALA A O 1
ATOM 626 N N . TYR A 1 88 ? -2.457 -0.093 -13.672 1.00 74.62 88 TYR A N 1
ATOM 627 C CA . TYR A 1 88 ? -1.492 0.682 -12.874 1.00 74.62 88 TYR A CA 1
ATOM 628 C C . TYR A 1 88 ? -0.067 0.102 -12.853 1.00 74.62 88 TYR A C 1
ATOM 630 O O . TYR A 1 88 ? 0.478 -0.203 -11.795 1.00 74.62 88 TYR A O 1
ATOM 638 N N . ASN A 1 89 ? 0.549 -0.026 -14.034 1.00 88.75 89 ASN A N 1
ATOM 639 C CA . ASN A 1 89 ? 1.962 -0.376 -14.168 1.00 88.75 89 ASN A CA 1
ATOM 640 C C . ASN A 1 89 ? 2.754 0.785 -14.818 1.00 88.75 89 ASN A C 1
ATOM 642 O O . ASN A 1 89 ? 2.519 1.069 -15.994 1.00 88.75 89 ASN A O 1
ATOM 646 N N . PRO A 1 90 ? 3.675 1.453 -14.095 1.00 89.12 90 PRO A N 1
ATOM 647 C CA . PRO A 1 90 ? 4.048 1.186 -12.705 1.00 89.12 90 PRO A CA 1
ATOM 648 C C . PRO A 1 90 ? 3.048 1.776 -11.698 1.00 89.12 90 PRO A C 1
ATOM 650 O O . PRO A 1 90 ? 2.464 2.836 -11.923 1.00 89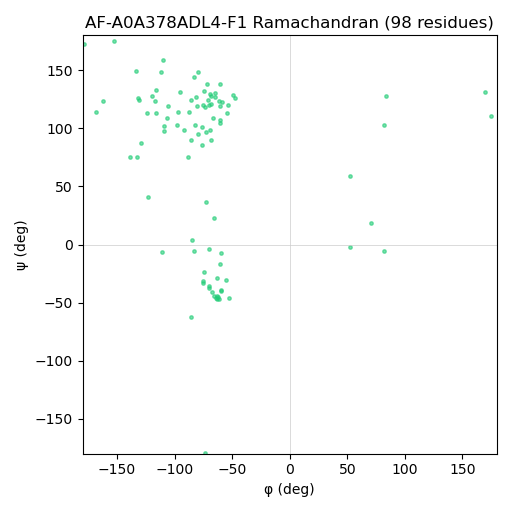.12 90 PRO A O 1
ATOM 653 N N . LEU A 1 91 ? 2.896 1.109 -10.553 1.00 90.62 91 LEU A N 1
ATOM 654 C CA . LEU A 1 91 ? 2.203 1.660 -9.391 1.00 90.62 91 LEU A CA 1
ATOM 655 C C . LEU A 1 91 ? 3.196 2.482 -8.572 1.00 90.62 91 LEU A C 1
ATOM 657 O O . LEU A 1 91 ? 4.219 1.960 -8.132 1.00 90.62 91 LEU A O 1
ATOM 661 N N . PHE A 1 92 ? 2.872 3.750 -8.334 1.00 92.06 92 PHE A N 1
ATOM 662 C CA . PHE A 1 92 ? 3.674 4.637 -7.500 1.00 92.06 92 PHE A CA 1
ATOM 663 C C . PHE A 1 92 ? 2.854 5.139 -6.308 1.00 92.06 92 PHE A C 1
ATOM 665 O O . PHE A 1 92 ? 1.751 5.655 -6.481 1.00 92.06 92 PHE A O 1
ATOM 672 N N . LEU A 1 93 ? 3.402 4.987 -5.101 1.00 91.12 93 LEU A N 1
ATOM 673 C CA . LEU A 1 93 ? 2.792 5.405 -3.837 1.00 91.12 93 LEU A CA 1
ATOM 674 C C . LEU A 1 93 ? 3.672 6.487 -3.200 1.00 91.12 93 LEU A C 1
ATOM 676 O O . LEU A 1 93 ? 4.886 6.313 -3.110 1.00 91.12 93 LEU A O 1
ATOM 680 N N . TYR A 1 94 ? 3.071 7.588 -2.746 1.00 92.62 94 TYR A N 1
ATOM 681 C CA . TYR A 1 94 ? 3.774 8.674 -2.059 1.00 92.62 94 TYR A CA 1
ATOM 682 C C . TYR A 1 94 ? 3.010 9.101 -0.800 1.00 92.62 94 TYR A C 1
ATOM 684 O O . TYR A 1 94 ? 1.784 9.016 -0.748 1.00 92.62 94 TYR A O 1
ATOM 692 N N . GLY A 1 95 ? 3.735 9.572 0.213 1.00 90.75 95 GLY A N 1
ATOM 693 C CA . GLY A 1 95 ? 3.165 10.022 1.480 1.00 90.75 95 GLY A CA 1
ATOM 694 C C . GLY A 1 95 ? 4.238 10.537 2.437 1.00 90.75 95 GLY A C 1
ATOM 695 O O . GLY A 1 95 ? 5.432 10.435 2.156 1.00 90.75 95 GLY A O 1
ATOM 696 N N . GLY A 1 96 ? 3.808 11.109 3.563 1.00 88.31 96 GLY A N 1
ATOM 697 C CA . GLY A 1 96 ? 4.708 11.466 4.662 1.00 88.31 96 GLY A CA 1
ATOM 698 C C . GLY A 1 96 ? 5.187 10.231 5.432 1.00 88.31 96 GLY A C 1
ATOM 699 O O . GLY A 1 96 ? 4.790 9.099 5.142 1.00 88.31 96 GLY A O 1
ATOM 700 N N . THR A 1 97 ? 6.008 10.432 6.460 1.00 81.56 97 THR A N 1
ATOM 701 C CA . THR A 1 97 ? 6.447 9.336 7.336 1.00 81.56 97 THR A CA 1
ATOM 702 C C . THR A 1 97 ? 5.249 8.669 8.023 1.00 81.56 97 THR A C 1
ATOM 704 O O . THR A 1 97 ? 4.307 9.339 8.438 1.00 81.56 97 THR A O 1
ATOM 707 N N . GLY A 1 98 ? 5.254 7.335 8.110 1.00 78.00 98 GLY A N 1
ATOM 708 C CA . GLY A 1 98 ? 4.177 6.575 8.759 1.00 78.00 98 GLY A CA 1
ATOM 709 C C . GLY A 1 98 ? 2.838 6.557 8.007 1.00 78.00 98 GLY A C 1
ATOM 710 O O . GLY A 1 98 ? 1.814 6.256 8.611 1.00 78.00 98 GLY A O 1
ATOM 711 N N . SER A 1 99 ? 2.823 6.876 6.707 1.00 73.62 99 SER A N 1
ATOM 712 C CA . SER A 1 99 ? 1.609 6.789 5.867 1.00 73.62 99 SER A CA 1
ATOM 713 C C . SER A 1 99 ? 1.359 5.383 5.295 1.00 73.62 99 SER A C 1
ATOM 715 O O . SER A 1 99 ? 0.433 5.192 4.505 1.00 73.62 99 SER A O 1
ATOM 717 N N . GLY A 1 100 ? 2.195 4.419 5.682 1.00 63.09 100 GLY A N 1
ATOM 718 C CA . GLY A 1 100 ? 2.197 3.024 5.261 1.00 63.09 100 GLY A CA 1
ATOM 719 C C . GLY A 1 100 ? 3.268 2.255 6.010 1.00 63.09 100 GLY A C 1
ATOM 720 O O . GLY A 1 100 ? 4.415 2.756 6.017 1.00 63.09 100 GLY A O 1
#

Sequence (100 aa):
MGAKPAS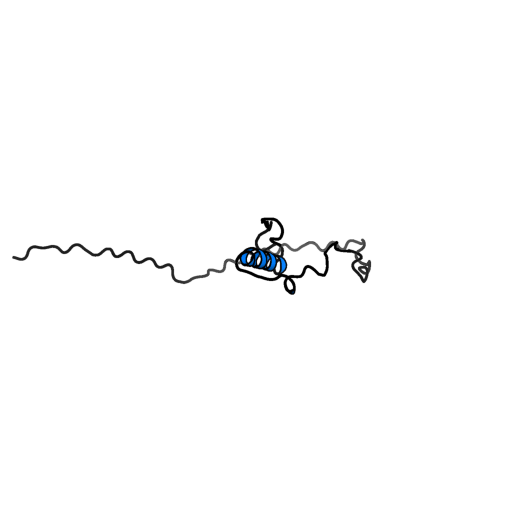SLQKGAVSPAAAAIPAAQVQTARAAPTIVRPGWDNVPAPAEPTYRSNVNVKHTFDNFVEGKSNQLARAAARQVADNPGGAYNPLFLYGGTGSG

Radius of gyration: 29.21 Å; Cα contacts (8 Å, |Δi|>4): 20; chains: 1; bounding box: 73×73×47 Å

pLDDT: mean 71.01, std 18.32, range [38.25, 93.56]

Mean predicted aligned error: 19.11 Å

Organism: Klebsiella pneumoniae (NCBI:txid573)

Solvent-accessible surface area (backbone atoms only — not comparable to full-atom values): 7591 Å² total; per-residue (Å²): 142,85,91,78,88,81,84,80,87,83,79,89,76,90,78,92,79,86,88,82,89,78,91,79,86,80,82,78,79,75,83,74,82,85,74,85,67,96,62,81,84,84,57,79,73,68,97,59,80,90,68,81,70,95,66,63,87,77,78,41,78,87,72,50,86,79,46,90,89,40,41,65,59,52,52,53,53,47,52,30,69,78,37,71,85,75,50,66,81,82,74,84,87,86,74,66,89,84,69,118